Protein AF-A0A6N9VI04-F1 (afdb_monomer)

Nearest PDB structures (foldseek):
  4yvo-assembly1_A  TM=6.876E-01  e=1.007E+00  Arabidopsis thaliana
  4a1s-assembly1_B  TM=7.711E-01  e=5.015E+00  Drosophila melanogaster
  8rsv-assembly1_A  TM=8.372E-01  e=9.746E+00  Bacillus phage phi3T
  6au8-assembly1_A  TM=6.502E-01  e=7.389E+00  Homo sapiens

Secondary structure (DSSP, 8-state):
--HHHHHHHHHTT-HHHHHHHHHHHHHHHHHHT-TTHHHHHHHHHHHHHHHTT-HHHHHHHHHHHHHHHHHHHTT-

Radius of gyration: 12.43 Å; Cα contacts (8 Å, |Δi|>4): 87; chains: 1; bounding box: 27×24×31 Å

Structure (mmCIF, N/CA/C/O backbone):
data_AF-A0A6N9VI04-F1
#
_entry.id   AF-A0A6N9VI04-F1
#
loop_
_atom_site.group_PDB
_atom_site.id
_atom_site.type_symbol
_atom_site.label_atom_id
_atom_site.label_alt_id
_atom_site.label_comp_id
_atom_site.label_asym_id
_atom_site.label_entity_id
_atom_site.label_seq_id
_atom_site.pdbx_PDB_ins_code
_atom_site.Cartn_x
_atom_site.Cartn_y
_atom_site.Cartn_z
_atom_site.occupancy
_atom_site.B_iso_or_equiv
_atom_site.auth_seq_id
_atom_site.auth_comp_id
_atom_site.auth_asym_id
_atom_site.auth_atom_id
_atom_site.pdbx_PDB_model_num
ATOM 1 N N . LEU A 1 1 ? 9.717 10.011 -1.814 1.00 63.31 1 LEU A N 1
ATOM 2 C CA . LEU A 1 1 ? 8.286 9.761 -2.099 1.00 63.31 1 LEU A CA 1
ATOM 3 C C . LEU A 1 1 ? 7.573 9.565 -0.770 1.00 63.31 1 LEU A C 1
ATOM 5 O O . LEU A 1 1 ? 8.071 8.803 0.049 1.00 63.31 1 LEU A O 1
ATOM 9 N N . ASN A 1 2 ? 6.465 10.269 -0.533 1.00 83.44 2 ASN A N 1
ATOM 10 C CA . ASN A 1 2 ? 5.807 10.375 0.780 1.00 83.44 2 ASN A CA 1
ATOM 11 C C . ASN A 1 2 ? 4.974 9.131 1.168 1.00 83.44 2 ASN A C 1
ATOM 13 O O . ASN A 1 2 ? 4.093 9.208 2.018 1.00 83.44 2 ASN A O 1
ATOM 17 N N . CYS A 1 3 ? 5.242 7.964 0.576 1.00 90.38 3 CYS A N 1
ATOM 18 C CA . CYS A 1 3 ? 4.449 6.751 0.792 1.00 90.38 3 CYS A CA 1
AT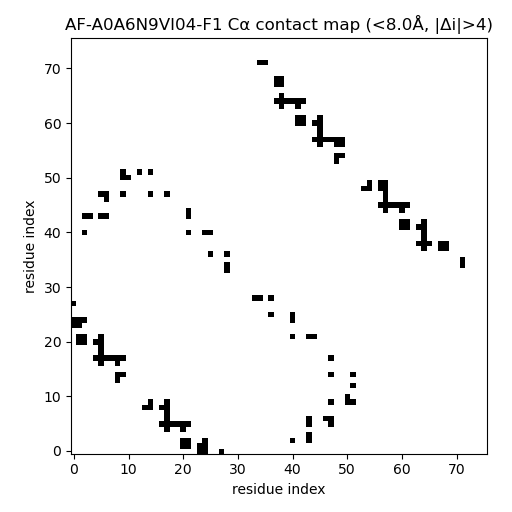OM 19 C C . CYS A 1 3 ? 4.475 6.241 2.246 1.00 90.38 3 CYS A C 1
ATOM 21 O O . CYS A 1 3 ? 3.412 5.899 2.758 1.00 90.38 3 CYS A O 1
ATOM 23 N N . PRO A 1 4 ? 5.616 6.248 2.968 1.00 94.12 4 PRO A N 1
ATOM 24 C CA . PRO A 1 4 ? 5.610 5.915 4.394 1.00 94.12 4 PRO A CA 1
ATOM 25 C C . PRO A 1 4 ? 4.762 6.886 5.227 1.00 94.12 4 PRO A C 1
ATOM 27 O O . PRO A 1 4 ? 4.080 6.468 6.158 1.00 94.12 4 PRO A O 1
ATOM 30 N N . LEU A 1 5 ? 4.749 8.175 4.867 1.00 96.31 5 LEU A N 1
ATOM 31 C CA . LEU A 1 5 ? 3.919 9.179 5.534 1.00 96.31 5 LEU A CA 1
ATOM 32 C C . LEU A 1 5 ? 2.422 8.925 5.292 1.00 96.31 5 LEU A C 1
ATOM 34 O O . LEU A 1 5 ? 1.624 9.115 6.205 1.00 96.31 5 LEU A O 1
ATOM 38 N N . ALA A 1 6 ? 2.045 8.412 4.116 1.00 97.62 6 ALA A N 1
ATOM 39 C CA . ALA A 1 6 ? 0.667 8.006 3.847 1.00 97.62 6 ALA A CA 1
ATOM 40 C C . ALA A 1 6 ? 0.176 6.918 4.818 1.00 97.62 6 ALA A C 1
ATOM 42 O O . ALA A 1 6 ? -0.941 6.997 5.322 1.00 97.62 6 ALA A O 1
ATOM 43 N N . VAL A 1 7 ? 1.031 5.940 5.133 1.00 97.12 7 VAL A N 1
ATOM 44 C CA . VAL A 1 7 ? 0.720 4.877 6.103 1.00 97.12 7 VAL A CA 1
ATOM 45 C C . VAL A 1 7 ? 0.546 5.453 7.511 1.00 97.12 7 VAL A C 1
ATOM 47 O O . VAL A 1 7 ? -0.391 5.084 8.214 1.00 97.12 7 VAL A O 1
ATOM 50 N N . LEU A 1 8 ? 1.401 6.403 7.912 1.00 97.94 8 LEU A N 1
ATOM 51 C CA . LEU A 1 8 ? 1.267 7.088 9.203 1.00 97.94 8 LEU A CA 1
ATOM 52 C C . LEU A 1 8 ? -0.049 7.869 9.307 1.00 97.94 8 LEU A C 1
ATOM 54 O O . LEU A 1 8 ? -0.673 7.858 10.364 1.00 97.94 8 LEU A O 1
ATOM 58 N N . TYR A 1 9 ? -0.487 8.516 8.226 1.00 98.25 9 TYR A N 1
ATOM 59 C CA . TYR A 1 9 ? -1.783 9.190 8.201 1.00 98.25 9 TYR A CA 1
ATOM 60 C C . TYR A 1 9 ? -2.953 8.205 8.261 1.00 98.25 9 TYR A C 1
ATOM 62 O O . TYR A 1 9 ? -3.888 8.438 9.021 1.00 98.25 9 TYR A O 1
ATOM 70 N N . ALA A 1 10 ? -2.886 7.072 7.559 1.00 97.50 10 ALA A N 1
ATOM 71 C CA . ALA A 1 10 ? -3.919 6.037 7.642 1.00 97.50 10 ALA A CA 1
ATOM 72 C C . ALA A 1 10 ? -4.071 5.470 9.066 1.00 97.50 10 ALA A C 1
ATOM 74 O O . ALA A 1 10 ? -5.189 5.346 9.554 1.00 97.50 10 ALA A O 1
ATOM 75 N N . LEU A 1 11 ? -2.962 5.231 9.781 1.00 97.25 11 LEU A N 1
ATOM 76 C CA . LEU A 1 11 ? -2.981 4.818 11.196 1.00 97.25 11 LEU A CA 1
ATOM 77 C C . LEU A 1 11 ? -3.645 5.842 12.131 1.00 97.25 11 LEU A C 1
ATOM 79 O O . LEU A 1 11 ? -4.074 5.490 13.225 1.00 97.25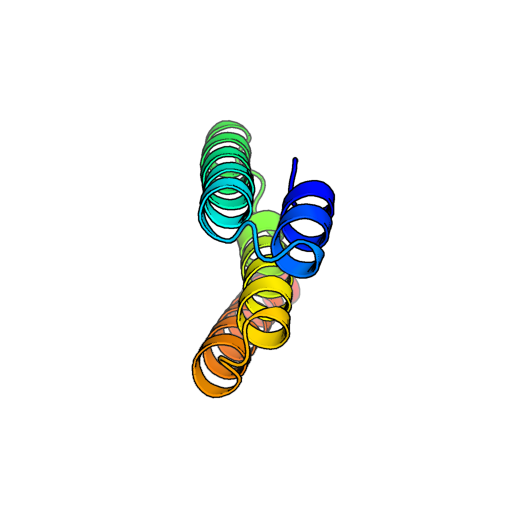 11 LEU A O 1
ATOM 83 N N . GLN A 1 12 ? -3.693 7.110 11.723 1.00 97.62 12 GLN A N 1
ATOM 84 C CA . GLN A 1 12 ? -4.315 8.206 12.467 1.00 97.62 1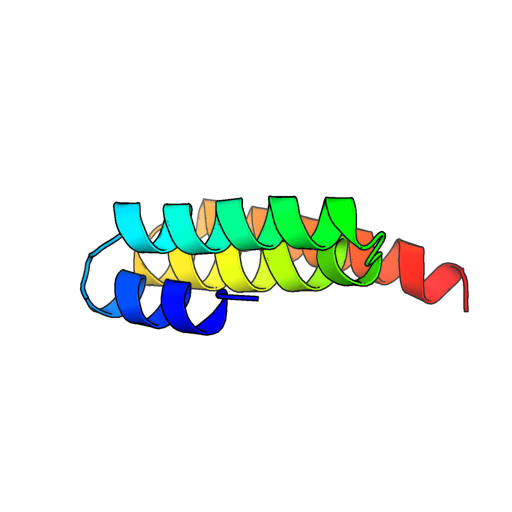2 GLN A CA 1
ATOM 85 C C . GLN A 1 12 ? -5.752 8.492 12.004 1.00 97.62 12 GLN A C 1
ATOM 87 O O . GLN A 1 12 ? -6.299 9.526 12.378 1.00 97.62 12 GLN A O 1
ATOM 92 N N . ASP A 1 13 ? -6.339 7.623 11.172 1.00 96.25 13 ASP A N 1
ATOM 93 C CA . ASP A 1 13 ? -7.650 7.809 10.528 1.00 96.25 13 ASP A CA 1
ATOM 94 C C . ASP A 1 13 ? -7.723 9.057 9.618 1.00 96.25 13 ASP A C 1
ATOM 96 O O . ASP A 1 13 ? -8.774 9.629 9.332 1.00 96.25 13 ASP A O 1
ATOM 100 N N . ARG A 1 14 ? -6.563 9.496 9.116 1.00 97.75 14 ARG A N 1
ATOM 101 C CA . ARG A 1 14 ? -6.393 10.662 8.235 1.00 97.75 14 ARG A CA 1
ATOM 1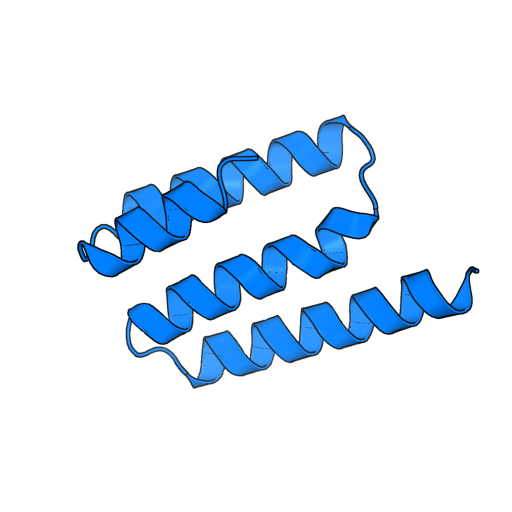02 C C . ARG A 1 14 ? -6.294 10.226 6.777 1.00 97.75 14 ARG A C 1
ATOM 104 O O . ARG A 1 14 ? -5.281 10.415 6.100 1.00 97.75 14 ARG A O 1
ATOM 111 N N . SER A 1 15 ? -7.353 9.577 6.298 1.00 96.31 15 SER A N 1
ATOM 112 C CA . SER A 1 15 ? -7.388 8.963 4.962 1.00 96.31 15 SER A CA 1
ATOM 113 C C . SER A 1 15 ? -7.168 9.974 3.826 1.00 96.31 15 SER A C 1
ATOM 115 O O . SER A 1 15 ? -6.455 9.674 2.870 1.00 96.31 15 SER A O 1
ATOM 117 N N . GLY A 1 16 ? -7.690 11.199 3.944 1.00 97.56 16 GLY A N 1
ATOM 118 C CA . GLY A 1 16 ? -7.497 12.256 2.944 1.00 97.56 16 GLY A CA 1
ATOM 119 C C . GLY A 1 16 ? -6.025 12.626 2.735 1.00 97.56 16 GLY A C 1
ATOM 120 O O . GLY A 1 16 ? -5.547 12.694 1.602 1.00 97.56 16 GLY A O 1
ATOM 121 N N . GLU A 1 17 ? -5.277 12.811 3.820 1.00 98.00 17 GLU A N 1
ATOM 122 C CA . GLU A 1 17 ? -3.847 13.117 3.782 1.00 98.00 17 GLU A CA 1
ATOM 123 C C . GLU A 1 17 ? -3.013 11.922 3.320 1.00 98.00 17 GLU A C 1
ATOM 125 O O . GLU A 1 17 ? -2.026 12.104 2.600 1.00 98.00 17 GLU A O 1
ATOM 130 N N . ALA A 1 18 ? -3.435 10.702 3.667 1.00 97.94 18 ALA A N 1
ATOM 131 C CA . ALA A 1 18 ? -2.833 9.485 3.140 1.00 97.94 18 ALA A CA 1
ATOM 132 C C . ALA A 1 18 ? -2.943 9.431 1.608 1.00 97.94 18 ALA A C 1
ATOM 134 O O . ALA A 1 18 ? -1.937 9.260 0.913 1.00 97.94 18 ALA A O 1
ATOM 135 N N . TYR A 1 19 ? -4.138 9.675 1.064 1.00 97.62 19 TYR A N 1
ATOM 136 C CA . TYR A 1 19 ? -4.349 9.735 -0.382 1.00 97.62 19 TYR A CA 1
ATOM 137 C C . TYR A 1 19 ? -3.593 10.883 -1.042 1.00 97.62 19 TYR A C 1
ATOM 139 O O . TYR A 1 19 ? -3.023 10.692 -2.116 1.00 97.62 19 TYR A O 1
ATOM 147 N N . GLY A 1 20 ? -3.519 12.047 -0.392 1.00 97.69 20 GLY A N 1
ATOM 148 C CA . GLY A 1 20 ? -2.716 13.172 -0.866 1.00 97.69 20 GLY A CA 1
ATOM 149 C C . GLY A 1 20 ? -1.239 12.804 -1.035 1.00 97.69 20 GLY A C 1
ATOM 150 O O . GLY A 1 20 ? -0.655 13.067 -2.087 1.00 97.69 20 GLY A O 1
ATOM 151 N N . CYS A 1 21 ? -0.657 12.122 -0.044 1.00 97.06 21 CYS A N 1
ATOM 152 C CA . CYS A 1 21 ? 0.730 11.656 -0.095 1.00 97.06 21 CYS A CA 1
ATOM 153 C C . CYS A 1 21 ? 0.973 10.652 -1.231 1.00 97.06 21 CYS A C 1
ATOM 155 O O . CYS A 1 21 ? 1.996 10.735 -1.915 1.00 97.06 21 CYS A O 1
ATOM 157 N N . LEU A 1 22 ? 0.043 9.716 -1.450 1.00 96.69 22 LEU A N 1
ATOM 158 C CA . LEU A 1 22 ? 0.139 8.732 -2.533 1.00 96.69 22 LEU A CA 1
ATOM 159 C C . LEU A 1 22 ? 0.001 9.386 -3.915 1.00 96.69 22 LEU A C 1
ATOM 161 O O . LEU A 1 22 ? 0.772 9.067 -4.815 1.00 96.69 22 LEU A O 1
ATOM 165 N N . ALA A 1 23 ? -0.921 10.337 -4.078 1.00 95.69 23 ALA A N 1
ATOM 166 C CA . ALA A 1 23 ? -1.113 11.058 -5.336 1.00 95.69 23 ALA A CA 1
ATOM 167 C C . ALA A 1 23 ? 0.089 11.952 -5.686 1.00 95.69 23 ALA A C 1
ATOM 169 O O . ALA A 1 23 ? 0.477 12.073 -6.850 1.00 95.69 23 ALA A O 1
ATOM 170 N N . GLU A 1 24 ? 0.702 12.584 -4.684 1.00 95.06 24 GLU A N 1
ATOM 171 C CA . GLU A 1 24 ? 1.950 13.318 -4.877 1.00 95.06 24 GLU A CA 1
ATOM 172 C C . GLU A 1 24 ? 3.088 12.375 -5.278 1.00 95.06 24 GLU A C 1
ATOM 174 O O . GLU A 1 24 ? 3.856 12.686 -6.192 1.00 95.06 24 GLU A O 1
ATOM 179 N N . ALA A 1 25 ? 3.173 11.215 -4.624 1.00 93.50 25 ALA A N 1
ATOM 180 C CA . ALA A 1 25 ? 4.181 10.217 -4.925 1.00 93.50 25 ALA A CA 1
ATOM 181 C C . ALA A 1 25 ? 4.065 9.698 -6.370 1.00 93.50 25 ALA A C 1
ATOM 183 O O . ALA A 1 25 ? 5.057 9.688 -7.098 1.00 93.50 25 ALA A O 1
ATOM 184 N N . ASP A 1 26 ? 2.855 9.365 -6.811 1.00 91.88 26 ASP A N 1
ATOM 185 C CA . ASP A 1 26 ? 2.567 8.946 -8.185 1.00 91.88 26 ASP A CA 1
ATOM 186 C C . ASP A 1 26 ? 2.968 10.014 -9.214 1.00 91.88 26 ASP A C 1
ATOM 188 O O . ASP A 1 26 ? 3.739 9.761 -10.144 1.00 91.88 26 ASP A O 1
ATOM 192 N N . ARG A 1 27 ? 2.577 11.272 -8.974 1.00 92.12 27 ARG A N 1
ATOM 193 C CA . ARG A 1 27 ? 2.954 12.397 -9.842 1.00 92.12 27 ARG A CA 1
ATOM 194 C C . ARG A 1 27 ? 4.472 12.575 -9.946 1.00 92.12 27 ARG A C 1
ATOM 196 O O . ARG A 1 27 ? 4.978 12.898 -11.022 1.00 92.12 27 ARG A O 1
ATOM 203 N N . LEU A 1 28 ? 5.200 12.439 -8.838 1.00 91.75 28 LEU A N 1
ATOM 204 C CA . LEU A 1 28 ? 6.659 12.572 -8.828 1.00 91.75 28 LEU A CA 1
ATOM 205 C C . LEU A 1 28 ? 7.338 11.403 -9.543 1.00 91.75 28 LEU A C 1
ATOM 207 O O . LEU A 1 28 ? 8.270 11.635 -10.310 1.00 91.75 28 LEU A O 1
ATOM 211 N N . ALA A 1 29 ? 6.859 10.176 -9.341 1.00 89.00 29 ALA A N 1
ATOM 212 C CA . ALA A 1 29 ? 7.379 9.003 -10.031 1.00 89.00 29 ALA A CA 1
ATOM 213 C C . ALA A 1 29 ? 7.217 9.114 -11.554 1.00 89.00 29 ALA A C 1
ATOM 215 O O . ALA A 1 29 ? 8.185 8.901 -12.284 1.00 89.00 29 ALA A O 1
ATOM 216 N N . GLY A 1 30 ? 6.045 9.556 -12.025 1.00 87.69 30 GLY A N 1
ATOM 217 C CA . GLY A 1 30 ? 5.800 9.796 -13.448 1.00 87.69 30 GLY A CA 1
ATOM 218 C C . GLY A 1 30 ? 6.725 10.862 -14.047 1.00 87.69 30 GLY A C 1
ATOM 219 O O . GLY A 1 30 ? 7.235 10.690 -15.149 1.00 87.69 30 GLY A O 1
ATOM 220 N N . LYS A 1 31 ? 7.021 11.938 -13.303 1.00 89.25 31 LYS A N 1
ATOM 221 C CA . LYS A 1 31 ? 7.979 12.974 -13.741 1.00 89.25 31 LYS A CA 1
ATOM 222 C C . LYS A 1 31 ? 9.419 12.471 -13.839 1.00 89.25 31 LYS A C 1
ATOM 224 O O . LYS A 1 31 ? 10.183 13.002 -14.638 1.00 89.25 31 LYS A O 1
ATOM 229 N N . LEU A 1 32 ? 9.794 11.505 -13.004 1.00 86.88 32 LEU A N 1
ATOM 230 C CA . LEU A 1 32 ? 11.150 10.959 -12.939 1.00 86.88 32 LEU A CA 1
ATOM 231 C C . LEU A 1 32 ? 11.338 9.715 -13.819 1.00 86.88 32 LEU A C 1
ATOM 233 O O . LEU A 1 32 ? 12.459 9.230 -13.928 1.00 86.88 32 LEU A O 1
ATOM 237 N N . GLY A 1 33 ? 10.268 9.202 -14.439 1.00 83.19 33 GLY A N 1
ATOM 238 C CA . GLY A 1 33 ? 10.313 7.974 -15.237 1.00 83.19 33 GLY A CA 1
ATOM 239 C C . GLY A 1 33 ? 10.644 6.732 -14.406 1.00 83.19 33 GLY A C 1
ATOM 240 O O . GLY A 1 33 ? 11.273 5.807 -14.910 1.00 83.19 33 GLY A O 1
ATOM 241 N N . PHE A 1 34 ? 10.274 6.726 -13.123 1.00 80.81 34 PHE A N 1
ATOM 242 C CA . PHE A 1 34 ? 10.654 5.662 -12.198 1.00 80.81 34 PHE A CA 1
ATOM 243 C C . PHE A 1 34 ? 9.724 4.452 -12.361 1.00 80.81 34 PHE A C 1
ATOM 245 O O . PHE A 1 34 ? 8.665 4.391 -11.739 1.00 80.81 34 PHE A O 1
ATOM 252 N N . ALA A 1 35 ? 10.104 3.513 -13.231 1.00 80.62 35 ALA A N 1
ATOM 253 C CA . ALA A 1 35 ? 9.284 2.360 -13.615 1.00 80.62 35 ALA A CA 1
ATOM 254 C C . ALA A 1 35 ? 8.930 1.452 -12.424 1.00 80.62 35 ALA A C 1
ATOM 256 O O . ALA A 1 35 ? 7.832 0.904 -12.352 1.00 80.62 35 ALA A O 1
AT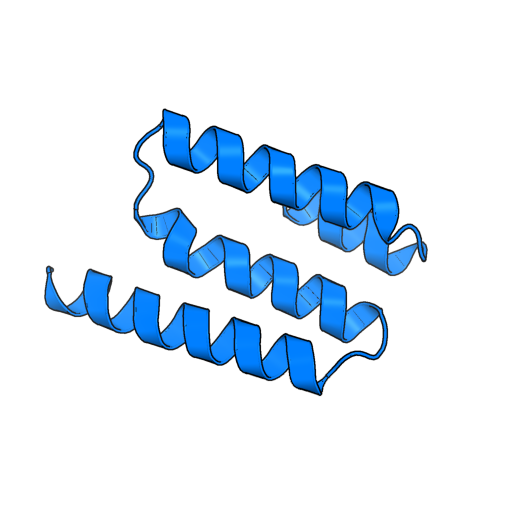OM 257 N N . GLU A 1 36 ? 9.818 1.351 -11.435 1.00 80.12 36 GLU A N 1
ATOM 258 C CA . GLU A 1 36 ? 9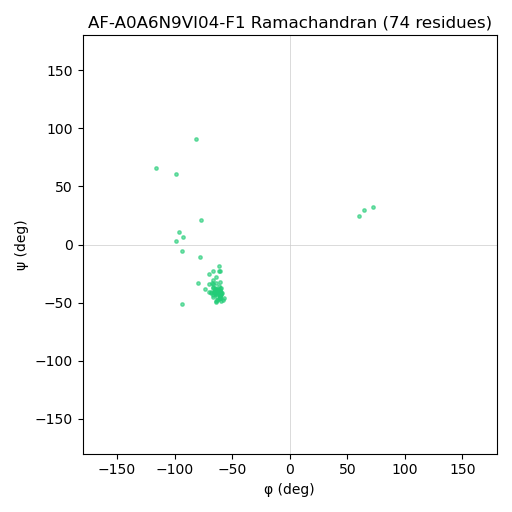.603 0.589 -10.205 1.00 80.12 36 GLU A CA 1
ATOM 259 C C . GLU A 1 36 ? 8.415 1.119 -9.381 1.00 80.12 36 GLU A C 1
ATOM 261 O O . GLU A 1 36 ? 7.865 0.392 -8.549 1.00 80.12 36 GLU A O 1
ATOM 266 N N . ALA A 1 37 ? 7.968 2.357 -9.630 1.00 86.44 37 ALA A N 1
ATOM 267 C CA . ALA A 1 37 ? 6.787 2.942 -8.996 1.00 86.44 37 ALA A CA 1
ATOM 268 C C . ALA A 1 37 ? 5.486 2.238 -9.324 1.00 86.44 37 ALA A C 1
ATOM 270 O O . ALA A 1 37 ? 4.608 2.191 -8.461 1.00 86.44 37 ALA A O 1
ATOM 271 N N . GLU A 1 38 ? 5.403 1.599 -10.488 1.00 87.12 38 GLU A N 1
ATOM 272 C CA . GLU A 1 38 ? 4.272 0.738 -10.819 1.00 87.12 38 GLU A CA 1
ATOM 273 C C . GLU A 1 38 ? 4.143 -0.450 -9.856 1.00 87.12 38 GLU A C 1
ATOM 275 O O . GLU A 1 38 ? 3.053 -0.995 -9.705 1.00 87.12 38 GLU A O 1
ATOM 280 N N . VAL A 1 39 ? 5.233 -0.843 -9.185 1.00 89.44 39 VAL A N 1
ATOM 281 C CA . VAL A 1 39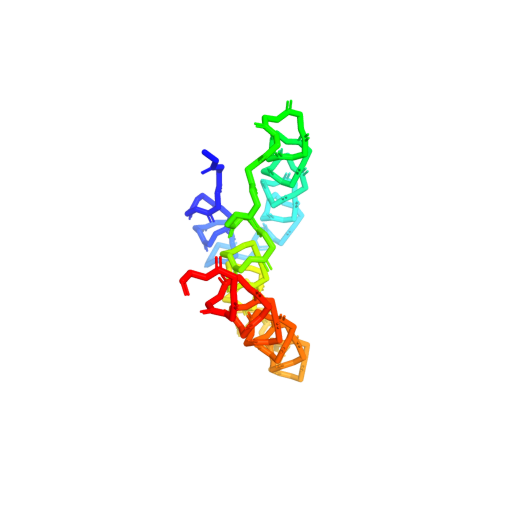 ? 5.243 -1.946 -8.217 1.00 89.44 39 VAL A CA 1
ATOM 282 C C . VAL A 1 39 ? 5.030 -1.437 -6.796 1.00 89.44 39 VAL A C 1
ATOM 284 O O . VAL A 1 39 ? 4.167 -1.950 -6.085 1.00 89.44 39 VAL A O 1
ATOM 287 N N . PHE A 1 40 ? 5.791 -0.433 -6.345 1.00 89.88 40 PHE A N 1
ATOM 288 C CA . PHE A 1 40 ? 5.724 -0.042 -4.932 1.00 89.88 40 PHE A CA 1
ATOM 289 C C . PHE A 1 40 ? 4.512 0.833 -4.593 1.00 89.88 40 PHE A C 1
ATOM 291 O O . PHE A 1 40 ? 4.003 0.728 -3.477 1.00 89.88 40 PHE A O 1
ATOM 298 N N . LEU A 1 41 ? 4.027 1.697 -5.497 1.00 94.00 41 LEU A N 1
ATOM 299 C CA . LEU A 1 41 ? 2.894 2.580 -5.177 1.00 94.00 41 LEU A CA 1
ATOM 300 C C . LEU A 1 41 ? 1.615 1.795 -4.866 1.00 94.00 41 LEU A C 1
ATOM 302 O O . LEU A 1 41 ? 0.989 2.106 -3.846 1.00 94.00 41 LEU A O 1
ATOM 306 N N . PRO A 1 42 ? 1.239 0.757 -5.642 1.00 95.81 42 PRO A N 1
ATOM 307 C CA . PRO A 1 42 ? 0.083 -0.058 -5.292 1.00 95.81 42 PRO A CA 1
ATOM 308 C C . PRO A 1 42 ? 0.268 -0.812 -3.972 1.00 95.81 42 PRO A C 1
ATOM 310 O O . PRO A 1 42 ? -0.695 -0.920 -3.224 1.00 95.81 42 PRO A O 1
ATOM 313 N N . VAL A 1 43 ? 1.487 -1.238 -3.610 1.00 96.62 43 VAL A N 1
ATOM 314 C CA . VAL A 1 43 ? 1.753 -1.863 -2.297 1.00 96.62 43 VAL A CA 1
ATOM 315 C C . VAL A 1 43 ? 1.484 -0.888 -1.152 1.00 96.62 43 VAL A C 1
ATOM 317 O O . VAL A 1 43 ? 0.786 -1.228 -0.200 1.00 96.62 43 VAL A O 1
ATOM 320 N N . PHE A 1 44 ? 1.985 0.346 -1.237 1.00 96.94 44 PHE A N 1
ATOM 321 C CA . PHE A 1 44 ? 1.708 1.344 -0.200 1.00 96.94 44 PHE A CA 1
ATOM 322 C C . PHE A 1 44 ? 0.230 1.719 -0.138 1.00 96.94 44 PHE A C 1
ATOM 324 O O . PHE A 1 44 ? -0.305 1.909 0.955 1.00 96.94 44 PHE A O 1
ATOM 331 N N . ARG A 1 45 ? -0.442 1.793 -1.290 1.00 97.56 45 ARG A N 1
ATOM 332 C CA . ARG A 1 45 ? -1.880 2.032 -1.316 1.00 97.56 45 ARG A CA 1
ATOM 333 C C . ARG A 1 45 ? -2.659 0.866 -0.713 1.00 97.56 45 ARG A C 1
ATOM 335 O O . ARG A 1 45 ? -3.563 1.119 0.069 1.00 97.56 45 ARG A O 1
ATOM 342 N N . ALA A 1 46 ? -2.270 -0.377 -0.988 1.00 98.38 46 ALA A N 1
ATOM 343 C CA . ALA A 1 46 ? -2.883 -1.559 -0.393 1.00 98.38 46 ALA A CA 1
ATOM 344 C C . ALA A 1 46 ? -2.769 -1.540 1.134 1.00 98.38 46 ALA A C 1
ATOM 346 O O . ALA A 1 46 ? -3.748 -1.797 1.825 1.00 98.38 46 ALA A O 1
ATOM 347 N N . THR A 1 47 ? -1.605 -1.159 1.666 1.00 98.25 47 THR A N 1
ATOM 348 C CA . THR A 1 47 ? -1.413 -0.977 3.112 1.00 98.25 47 THR A CA 1
ATOM 349 C C . THR A 1 47 ? -2.358 0.082 3.681 1.00 98.25 47 THR A C 1
ATOM 351 O O . THR A 1 47 ? -2.931 -0.128 4.744 1.00 98.25 47 THR A O 1
ATOM 354 N N . VAL A 1 48 ? -2.550 1.208 2.985 1.00 98.38 48 VAL A N 1
ATOM 355 C CA . VAL A 1 48 ? -3.501 2.248 3.410 1.00 98.38 48 VAL A CA 1
ATOM 356 C C . VAL A 1 48 ? -4.938 1.722 3.402 1.00 98.38 48 VAL A C 1
ATOM 358 O O . VAL A 1 48 ? -5.622 1.881 4.405 1.00 98.38 48 VAL A O 1
ATOM 361 N N . GLU A 1 49 ? -5.391 1.064 2.332 1.00 98.50 49 GLU A N 1
ATOM 362 C CA . GLU A 1 49 ? -6.756 0.512 2.276 1.00 98.50 49 GLU A CA 1
ATOM 363 C C . GLU A 1 49 ? -6.971 -0.572 3.350 1.00 98.50 49 GLU A C 1
ATOM 365 O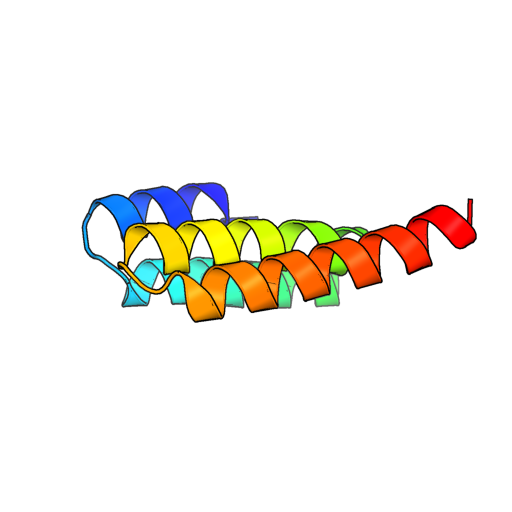 O . GLU A 1 49 ? -7.991 -0.566 4.036 1.00 98.50 49 GLU A O 1
ATOM 370 N N . ALA A 1 50 ? -5.981 -1.436 3.596 1.00 98.44 50 ALA A N 1
ATOM 371 C CA . ALA A 1 50 ? -6.051 -2.444 4.655 1.00 98.44 50 ALA A CA 1
ATOM 372 C C . ALA A 1 50 ? -6.185 -1.817 6.054 1.00 98.44 50 ALA A C 1
ATOM 374 O O . ALA A 1 50 ? -6.991 -2.271 6.860 1.00 98.44 50 ALA A O 1
ATOM 375 N N . LEU A 1 51 ? -5.440 -0.743 6.340 1.00 98.12 51 LEU A N 1
ATOM 376 C CA . LEU A 1 51 ? -5.547 -0.015 7.611 1.00 98.12 51 LEU A CA 1
ATOM 377 C C . LEU A 1 51 ? -6.896 0.695 7.790 1.00 98.12 51 LEU A C 1
ATOM 379 O O . LEU A 1 51 ? -7.293 0.959 8.921 1.00 98.12 51 LEU A O 1
ATOM 383 N N . LEU A 1 52 ? -7.596 0.979 6.692 1.00 96.94 52 LEU A N 1
ATOM 384 C CA . LEU A 1 52 ? -8.932 1.576 6.684 1.00 96.94 52 LEU A CA 1
ATOM 385 C C . LEU A 1 52 ? -10.060 0.524 6.649 1.00 96.94 52 LEU A C 1
ATOM 387 O O . LEU A 1 52 ? -11.223 0.899 6.499 1.00 96.94 52 LEU A O 1
ATOM 391 N N . GLY A 1 53 ? -9.743 -0.773 6.771 1.00 97.69 53 GLY A N 1
ATOM 392 C CA . GLY A 1 53 ? -10.729 -1.863 6.752 1.00 97.69 53 GLY A CA 1
ATOM 393 C C . GLY A 1 53 ? -11.331 -2.134 5.370 1.00 97.69 53 GLY A C 1
ATOM 394 O O . GLY A 1 53 ? -12.515 -2.442 5.257 1.00 97.69 53 GLY A O 1
ATOM 395 N N . ARG A 1 54 ? -10.540 -1.929 4.311 1.00 97.88 54 ARG A N 1
ATOM 396 C CA . ARG A 1 54 ? -10.918 -2.135 2.905 1.00 97.88 54 ARG A CA 1
ATOM 397 C C . ARG A 1 54 ? -10.065 -3.236 2.290 1.00 97.88 54 ARG A C 1
ATOM 399 O O . ARG A 1 54 ? -9.189 -3.006 1.453 1.00 97.88 54 ARG A O 1
ATOM 406 N N . GLU A 1 55 ? -10.253 -4.454 2.787 1.00 97.81 55 GLU A N 1
ATOM 407 C CA . GLU A 1 55 ? -9.401 -5.593 2.446 1.00 97.81 55 GLU A CA 1
ATOM 408 C C . GLU A 1 55 ? -9.547 -6.020 0.981 1.00 97.81 55 GLU A C 1
ATOM 410 O O . GLU A 1 55 ? -8.568 -6.457 0.376 1.00 97.81 55 GLU A O 1
ATOM 415 N N . ALA A 1 56 ? -10.739 -5.877 0.394 1.00 98.25 56 ALA A N 1
ATOM 416 C CA . ALA A 1 56 ? -10.968 -6.209 -1.011 1.00 98.25 56 ALA A CA 1
ATOM 417 C C . ALA A 1 56 ? -10.136 -5.303 -1.932 1.00 98.25 56 ALA A C 1
ATOM 419 O O . ALA A 1 56 ? -9.382 -5.789 -2.774 1.00 98.25 56 ALA A O 1
ATOM 420 N N . GLU A 1 57 ? -10.192 -3.993 -1.704 1.00 98.06 57 GLU A N 1
ATOM 421 C CA . GLU A 1 57 ? -9.422 -2.989 -2.432 1.00 98.06 57 GLU A CA 1
ATOM 422 C C . GLU A 1 57 ? -7.915 -3.186 -2.230 1.00 98.06 57 GLU A C 1
ATOM 424 O O . GLU A 1 57 ? -7.132 -3.072 -3.176 1.00 98.06 57 GLU A O 1
ATOM 429 N N . ALA A 1 58 ? -7.490 -3.537 -1.011 1.00 98.38 58 ALA A N 1
ATOM 430 C CA . ALA A 1 58 ? -6.095 -3.859 -0.734 1.00 98.38 58 ALA A CA 1
ATOM 431 C C . ALA A 1 58 ? -5.605 -5.065 -1.557 1.00 98.38 58 ALA A C 1
ATOM 433 O O . ALA A 1 58 ? -4.514 -5.017 -2.128 1.00 98.38 58 ALA A O 1
ATOM 434 N N . LEU A 1 59 ? -6.406 -6.130 -1.664 1.00 98.56 59 LEU A N 1
ATOM 435 C CA . LEU A 1 59 ? -6.057 -7.313 -2.455 1.00 98.56 59 LEU A CA 1
ATOM 436 C C . LEU A 1 59 ? -5.976 -7.009 -3.956 1.00 98.56 59 LEU A C 1
ATOM 438 O O . LEU A 1 59 ? -5.045 -7.472 -4.616 1.00 98.56 59 LEU A O 1
ATOM 442 N N . GLU A 1 60 ? -6.894 -6.203 -4.491 1.00 98.38 60 GLU A N 1
ATOM 443 C CA . GLU A 1 60 ? -6.840 -5.762 -5.891 1.00 98.38 60 GLU A CA 1
ATOM 444 C C . GLU A 1 60 ? -5.553 -4.980 -6.187 1.00 98.38 60 GLU A C 1
ATOM 446 O O . GLU A 1 60 ? -4.875 -5.225 -7.187 1.00 98.38 60 GLU A O 1
ATOM 451 N N . LEU A 1 61 ? -5.161 -4.083 -5.281 1.00 98.25 61 LEU A N 1
ATOM 452 C CA . LEU A 1 61 ? -3.928 -3.306 -5.404 1.00 98.25 61 LEU A CA 1
ATOM 453 C C . LEU A 1 61 ? -2.670 -4.182 -5.342 1.00 98.25 61 LEU A C 1
ATOM 455 O O . LEU A 1 61 ? -1.727 -3.952 -6.103 1.00 98.25 61 LEU A O 1
ATOM 459 N N . LEU A 1 62 ? -2.649 -5.208 -4.487 1.00 97.75 62 LEU A N 1
ATOM 460 C CA . LEU A 1 62 ? -1.544 -6.169 -4.439 1.00 97.75 62 LEU A CA 1
ATOM 461 C C . LEU A 1 62 ? -1.462 -7.014 -5.718 1.00 97.75 62 LEU A C 1
ATOM 463 O O . LEU A 1 62 ? -0.360 -7.278 -6.198 1.00 97.75 62 LEU A O 1
ATOM 467 N N . ALA A 1 63 ? -2.598 -7.386 -6.314 1.00 97.62 63 ALA A N 1
ATOM 468 C CA . ALA A 1 63 ? -2.617 -8.075 -7.603 1.00 97.62 63 ALA A CA 1
ATOM 469 C C . ALA A 1 63 ? -2.061 -7.191 -8.736 1.00 97.62 63 ALA A C 1
ATOM 471 O O . ALA A 1 63 ? -1.317 -7.672 -9.594 1.00 97.62 63 ALA A O 1
ATOM 472 N N . LEU A 1 64 ? -2.359 -5.887 -8.717 1.00 95.25 64 LEU A N 1
ATOM 473 C CA . LEU A 1 64 ? -1.772 -4.924 -9.654 1.00 95.25 64 LEU A CA 1
ATOM 474 C C . LEU A 1 64 ? -0.252 -4.799 -9.469 1.00 95.25 64 LEU A C 1
ATOM 476 O O . LEU A 1 64 ? 0.476 -4.800 -10.465 1.00 95.25 64 LEU A O 1
ATOM 480 N N . ALA A 1 65 ? 0.228 -4.745 -8.221 1.00 94.62 65 ALA A N 1
ATOM 481 C CA . ALA A 1 65 ? 1.660 -4.742 -7.920 1.00 94.62 65 ALA A CA 1
ATOM 482 C C . ALA A 1 65 ? 2.358 -6.015 -8.425 1.00 94.62 65 ALA A C 1
ATOM 484 O O . ALA A 1 65 ? 3.414 -5.914 -9.048 1.00 94.62 65 ALA A O 1
ATOM 485 N N . ASP A 1 66 ? 1.769 -7.199 -8.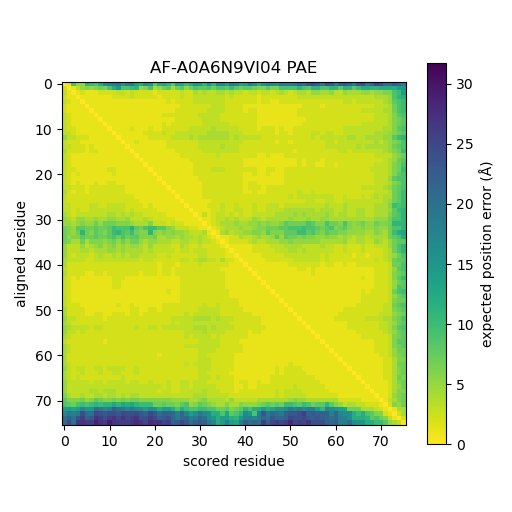209 1.00 94.69 66 ASP A N 1
ATOM 486 C CA . ASP A 1 66 ? 2.313 -8.475 -8.705 1.00 94.69 66 ASP A CA 1
ATOM 487 C C . ASP A 1 66 ? 2.398 -8.480 -10.235 1.00 94.69 66 ASP A C 1
ATOM 489 O O . ASP A 1 66 ? 3.439 -8.803 -10.812 1.00 94.69 66 ASP A O 1
ATOM 493 N N . ALA A 1 67 ? 1.335 -8.043 -10.914 1.00 93.69 67 ALA A N 1
ATOM 494 C CA . ALA A 1 67 ? 1.328 -7.943 -12.368 1.00 93.69 67 ALA A CA 1
ATOM 495 C C . ALA A 1 67 ? 2.412 -6.981 -12.887 1.00 93.69 67 ALA A C 1
ATOM 497 O O . ALA A 1 67 ? 3.050 -7.272 -13.900 1.00 93.69 67 ALA A O 1
ATOM 498 N N . ALA A 1 68 ? 2.637 -5.850 -12.211 1.00 91.12 68 ALA A N 1
ATOM 499 C CA . ALA A 1 68 ? 3.708 -4.913 -12.548 1.00 91.12 68 ALA A CA 1
ATOM 500 C C . ALA A 1 68 ? 5.098 -5.514 -12.311 1.00 91.12 68 ALA A C 1
ATOM 502 O O . ALA A 1 68 ? 5.948 -5.447 -13.198 1.00 91.12 68 ALA A O 1
ATOM 503 N N . ALA A 1 69 ? 5.300 -6.182 -11.173 1.00 89.31 69 ALA A N 1
ATOM 504 C CA . ALA A 1 69 ? 6.555 -6.843 -10.833 1.00 89.31 69 ALA A CA 1
ATOM 505 C C . ALA A 1 69 ? 6.920 -7.938 -11.845 1.00 89.31 69 ALA A C 1
ATOM 507 O O . ALA A 1 69 ? 8.080 -8.080 -12.222 1.00 89.31 69 ALA A O 1
ATOM 508 N N . ARG A 1 70 ? 5.930 -8.686 -12.349 1.00 89.38 70 ARG A N 1
ATOM 509 C CA . ARG A 1 70 ? 6.149 -9.673 -13.418 1.00 89.38 70 ARG A CA 1
ATOM 510 C C . ARG A 1 70 ? 6.586 -9.028 -14.729 1.00 89.38 70 ARG A C 1
ATOM 512 O O . ARG A 1 70 ? 7.442 -9.588 -15.406 1.00 89.38 70 ARG A O 1
ATOM 519 N N . ARG A 1 71 ? 6.025 -7.870 -15.099 1.00 86.62 71 ARG A N 1
ATOM 520 C CA . ARG A 1 71 ? 6.426 -7.151 -16.323 1.00 86.62 71 ARG A CA 1
ATOM 521 C C . ARG A 1 71 ? 7.855 -6.624 -16.226 1.00 86.62 71 ARG A C 1
ATOM 523 O O . ARG A 1 71 ? 8.604 -6.764 -17.185 1.00 86.62 71 ARG A O 1
ATOM 530 N N . THR A 1 72 ? 8.234 -6.049 -15.085 1.00 78.94 72 THR A N 1
ATOM 531 C CA . THR A 1 72 ? 9.586 -5.509 -14.876 1.00 78.94 72 THR A CA 1
ATOM 532 C C . THR A 1 72 ? 10.624 -6.616 -14.694 1.00 78.94 72 THR A C 1
ATOM 534 O O . THR A 1 72 ? 11.710 -6.522 -15.253 1.00 78.94 72 THR A O 1
ATOM 537 N N . GLY A 1 73 ? 10.279 -7.703 -13.999 1.00 66.81 73 GLY A N 1
ATOM 538 C CA . GLY A 1 73 ? 11.143 -8.876 -13.836 1.00 66.81 73 GLY A CA 1
ATOM 539 C C . GLY A 1 73 ? 11.334 -9.705 -15.112 1.00 66.81 73 GLY A C 1
ATOM 540 O O . GLY A 1 73 ? 12.358 -10.358 -15.254 1.00 66.81 73 GLY A O 1
ATOM 541 N N . ALA A 1 74 ? 10.391 -9.663 -16.060 1.00 57.16 74 ALA A N 1
ATOM 542 C CA . ALA A 1 74 ? 10.539 -10.286 -17.381 1.00 57.16 74 ALA A CA 1
ATOM 543 C C . ALA A 1 74 ? 11.412 -9.470 -18.355 1.00 57.16 74 ALA A C 1
ATOM 545 O O . ALA A 1 74 ? 11.747 -9.965 -19.430 1.00 57.16 74 ALA A O 1
ATOM 546 N N . ALA A 1 75 ? 11.750 -8.227 -18.001 1.00 53.31 75 ALA A N 1
ATOM 547 C CA . ALA A 1 75 ? 12.608 -7.341 -18.786 1.00 53.31 75 ALA A CA 1
ATOM 548 C C . ALA A 1 75 ? 14.072 -7.308 -18.290 1.00 53.31 75 ALA A C 1
ATOM 550 O O . ALA A 1 75 ? 14.861 -6.527 -18.824 1.00 53.31 75 ALA A O 1
ATOM 551 N N . GLY A 1 76 ? 14.412 -8.114 -17.272 1.00 43.16 76 GLY A N 1
ATOM 552 C CA . GLY A 1 76 ? 15.756 -8.251 -16.692 1.00 43.16 76 GLY A CA 1
ATOM 553 C C . GLY A 1 76 ? 16.532 -9.455 -17.208 1.00 43.16 76 GLY A C 1
ATOM 554 O O . GLY A 1 76 ? 15.892 -10.478 -17.541 1.00 43.16 76 GLY A O 1
#

Foldseek 3Di:
DCLVVLLVCLLVVNNVVSVVSLVVVVVVCVVVVPLLCQQVSLQSVLSSCVSVVNNVSSVVSNVSNVVSCVVVVVVD

Solvent-accessible surface area (backbone atoms only — not comparable to full-atom values): 3880 Å² total; per-residue (Å²): 118,44,46,71,57,13,43,56,26,23,78,68,73,33,54,70,60,15,51,50,26,46,54,52,29,52,56,50,30,65,76,67,67,45,70,67,44,56,29,52,52,31,44,48,48,16,53,31,33,43,65,70,75,33,56,69,62,14,50,54,26,42,51,50,15,52,56,37,46,53,57,58,60,70,73,105

Sequence (76 aa):
LNCPLAVLYALQDRSGEAYGCLAEADRLAGKLGFAEAEVFLPVFRATVEALLGREAEALELLALADAAARRTGAAG

Organism: Streptomyces microflavus (NCBI:txid1919)

pLDDT: mean 91.51, std 10.74, range [43.16, 98.56]

Mean predicted aligned error: 3.55 Å